Protein AF-A0A0B2UGC6-F1 (afdb_monomer_lite)

Radius of gyration: 16.01 Å; chains: 1; bounding box: 37×30×44 Å

pLDDT: mean 75.02, std 17.24, range [28.47, 95.75]

Sequence (156 aa):
MYYPLSIKKNYPTNKTGITFNSNGTILSYFKDNIWDFTPYLYRPTIANKIDFNNIILEDSNKNLKNLLIFQAKLLVYGLMFCNTNSRSISASSIFSYYFNIRILVRIAYQNKFSLDNLSSNNKFTSYVFKYFRNKKKTGLFLFFINYIKKKFQDYQ

Foldseek 3Di:
DDDDDDPDPDQFDQAAADDAAPVRHGPDGLVDQKHAQVRQDPDDDPDRIRGLPPLDPDPPDVPLSVQLSNVLSSVLSCLQP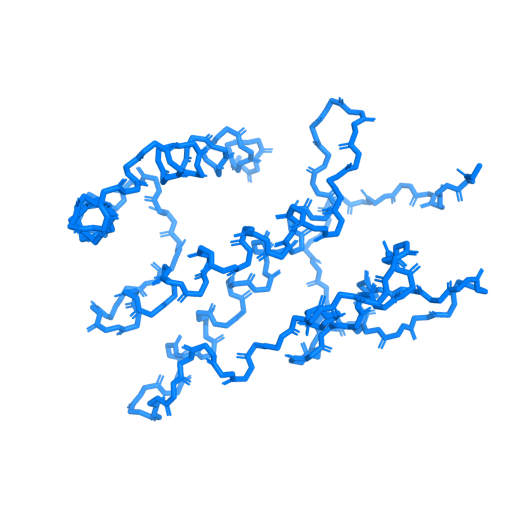LDDDDDGDGPVVSVVVSVVSSVLSHLCVVVVHGCPPVVPPPVSVVSSCVVCVVVVNNVVVVVSSVVCVVRCVVPD

Organism: NCBI:txid1148157

Secondary structure (DSSP, 8-state):
----S---S-PPPTT-EEEE-TTS-EEEETT-SEEE-GGG-SS--S--EEE-TTS----TTHHHHHHHHHHHHHHHHHHHH--STT-PPPHHHHHHHHHHHHHHHHHHHHTT--STTTTT-HHHHHHHHHHHHHTT-HHHHHHHHHHHHHHHGGG-

Structure (mmCIF, N/CA/C/O backbone):
data_AF-A0A0B2UGC6-F1
#
_entry.id   AF-A0A0B2UGC6-F1
#
loop_
_atom_site.group_PDB
_atom_site.id
_atom_site.type_symbol
_atom_site.label_atom_id
_atom_site.label_alt_id
_atom_site.label_comp_id
_atom_site.label_asym_id
_atom_site.label_entity_id
_atom_site.label_seq_id
_atom_site.pdbx_PDB_ins_code
_atom_site.Cartn_x
_atom_site.Cartn_y
_atom_site.Cartn_z
_atom_site.occupancy
_atom_site.B_iso_or_equiv
_atom_site.auth_seq_id
_atom_site.auth_comp_id
_atom_site.auth_asym_id
_atom_site.auth_atom_id
_atom_site.pdbx_PDB_model_num
ATOM 1 N N . MET A 1 1 ? 14.650 7.323 -22.310 1.00 33.25 1 MET A N 1
ATOM 2 C CA . MET A 1 1 ? 13.966 6.265 -21.536 1.00 33.25 1 MET A CA 1
ATOM 3 C C . MET A 1 1 ? 12.492 6.324 -21.918 1.00 33.25 1 MET A C 1
ATOM 5 O O . MET A 1 1 ? 11.804 7.247 -21.502 1.00 33.25 1 MET A O 1
ATOM 9 N N . TYR A 1 2 ? 12.059 5.464 -22.840 1.00 28.47 2 TYR A N 1
ATOM 10 C CA . TYR A 1 2 ? 10.684 5.454 -23.346 1.00 28.47 2 TYR A CA 1
ATOM 11 C C . TYR A 1 2 ? 9.790 4.719 -22.340 1.00 28.47 2 TYR A C 1
ATOM 13 O O . TYR A 1 2 ? 9.971 3.527 -22.112 1.00 28.47 2 TYR A O 1
ATOM 21 N N . TYR A 1 3 ? 8.851 5.434 -21.719 1.00 32.69 3 TYR A N 1
ATOM 22 C CA . TYR A 1 3 ? 7.751 4.817 -20.977 1.00 32.69 3 TYR A CA 1
ATOM 23 C C . TYR A 1 3 ? 6.726 4.293 -21.993 1.00 32.69 3 TYR A C 1
ATOM 25 O O . TYR A 1 3 ? 6.333 5.060 -22.877 1.00 32.69 3 TYR A O 1
ATOM 33 N N . PRO A 1 4 ? 6.285 3.025 -21.923 1.00 38.34 4 PRO A N 1
ATOM 34 C CA . PRO A 1 4 ? 5.288 2.540 -22.856 1.00 38.34 4 PRO A CA 1
ATOM 35 C C . PRO A 1 4 ? 3.914 3.153 -22.548 1.00 38.34 4 PRO A C 1
ATOM 37 O O . PRO A 1 4 ? 3.448 3.156 -21.412 1.00 38.34 4 PRO A O 1
ATOM 40 N N . LEU A 1 5 ? 3.334 3.691 -23.623 1.00 37.53 5 LEU A N 1
ATOM 41 C CA . LEU A 1 5 ? 1.926 3.852 -23.991 1.00 37.53 5 LEU A CA 1
ATOM 42 C C . LEU A 1 5 ? 0.857 4.021 -22.894 1.00 37.53 5 LEU A C 1
ATOM 44 O O . LEU A 1 5 ? 0.533 3.107 -22.144 1.00 37.53 5 LEU A O 1
ATOM 48 N N . SER A 1 6 ? 0.197 5.185 -22.970 1.00 37.56 6 SER A N 1
ATOM 49 C CA . SER A 1 6 ? -1.230 5.423 -22.698 1.00 37.56 6 SER A CA 1
ATOM 50 C C . SER A 1 6 ? -1.866 4.524 -21.631 1.00 37.56 6 SER A C 1
ATOM 52 O O . SER A 1 6 ? -2.616 3.595 -21.944 1.00 37.56 6 SER A O 1
ATOM 54 N N . ILE A 1 7 ? -1.636 4.849 -20.358 1.00 45.59 7 ILE A N 1
ATOM 55 C CA . ILE A 1 7 ? -2.466 4.337 -19.266 1.00 45.59 7 ILE A CA 1
ATOM 56 C C . ILE A 1 7 ? -3.873 4.918 -19.475 1.00 45.59 7 ILE A C 1
ATOM 58 O O . ILE A 1 7 ? -4.157 6.054 -19.096 1.00 45.59 7 ILE A O 1
ATOM 62 N N . LYS A 1 8 ? -4.762 4.154 -20.125 1.00 38.31 8 LYS A N 1
ATOM 63 C CA . LYS A 1 8 ? -6.213 4.367 -20.014 1.00 38.31 8 LYS A CA 1
ATOM 64 C C . LYS A 1 8 ? -6.532 4.473 -18.519 1.00 38.31 8 LYS A C 1
ATOM 66 O O . LYS A 1 8 ? -6.064 3.627 -17.758 1.00 38.31 8 LYS A O 1
ATOM 71 N N . LYS A 1 9 ? -7.293 5.503 -18.121 1.00 49.97 9 LYS A N 1
ATOM 72 C CA . LYS A 1 9 ? -7.790 5.776 -16.754 1.00 49.97 9 LYS A CA 1
ATOM 73 C C . LYS A 1 9 ? -8.659 4.619 -16.221 1.00 49.97 9 LYS A C 1
ATOM 75 O O . LYS A 1 9 ? -9.858 4.769 -16.036 1.00 49.97 9 LYS A O 1
ATOM 80 N N . ASN A 1 10 ? -8.068 3.455 -15.995 1.00 56.91 10 ASN A N 1
ATOM 81 C CA . ASN A 1 10 ? -8.723 2.286 -15.433 1.00 56.91 10 ASN A CA 1
ATOM 82 C C . ASN A 1 10 ? -8.061 1.969 -14.092 1.00 56.91 10 ASN A C 1
ATOM 84 O O . ASN A 1 10 ? -6.833 1.988 -13.976 1.00 56.91 10 ASN A O 1
ATOM 88 N N . TYR A 1 11 ? -8.883 1.680 -13.082 1.00 70.06 11 TYR A N 1
ATOM 89 C CA . TYR A 1 11 ? -8.417 1.183 -11.790 1.00 70.06 11 TYR A CA 1
ATOM 90 C C . TYR A 1 11 ? -7.484 -0.027 -11.979 1.00 70.06 11 TYR A C 1
ATOM 92 O O . TYR A 1 11 ? -7.710 -0.835 -12.890 1.00 70.06 11 TYR A O 1
ATOM 100 N N . PRO A 1 12 ? -6.438 -0.178 -11.143 1.00 84.88 12 PRO A N 1
ATOM 101 C CA . PRO A 1 12 ? -5.555 -1.328 -11.240 1.00 84.88 12 PRO A CA 1
ATOM 102 C C . PRO A 1 12 ? -6.347 -2.617 -10.999 1.00 84.88 12 PRO A C 1
ATOM 104 O O . PRO A 1 12 ? -7.196 -2.700 -10.112 1.00 84.88 12 PRO A O 1
ATOM 107 N N . THR A 1 13 ? -6.047 -3.638 -11.792 1.00 88.56 13 THR A N 1
ATOM 108 C CA . THR A 1 13 ? -6.576 -4.993 -11.614 1.00 88.56 13 THR A CA 1
ATOM 109 C C . THR A 1 13 ? -5.537 -5.857 -10.910 1.00 88.56 13 THR A C 1
ATOM 111 O O . THR A 1 13 ? -4.358 -5.512 -10.851 1.00 88.56 13 THR A O 1
ATOM 114 N N . ASN A 1 14 ? -5.925 -7.051 -10.463 1.00 88.81 14 ASN A N 1
ATOM 115 C CA . ASN A 1 14 ? -4.995 -8.011 -9.856 1.00 88.81 14 ASN A CA 1
ATOM 116 C C . ASN A 1 14 ? -3.800 -8.390 -10.753 1.00 88.81 14 ASN A C 1
ATOM 118 O O . ASN A 1 14 ? -2.789 -8.863 -10.239 1.00 88.81 14 ASN A O 1
ATOM 122 N N . LYS A 1 15 ? -3.911 -8.200 -12.075 1.00 91.44 15 LYS A N 1
ATOM 123 C CA . LYS A 1 15 ? -2.854 -8.481 -13.060 1.00 91.44 15 LYS A CA 1
ATOM 124 C C . LYS A 1 15 ? -2.043 -7.240 -13.448 1.00 91.44 15 LYS A C 1
ATOM 126 O O . LYS A 1 15 ? -1.115 -7.355 -14.240 1.00 91.44 15 LYS A O 1
ATOM 131 N N . THR A 1 16 ? -2.370 -6.063 -12.915 1.00 90.50 16 THR A N 1
ATOM 132 C CA . THR A 1 16 ? -1.619 -4.833 -13.182 1.00 90.50 16 THR A CA 1
ATOM 133 C C . THR A 1 16 ? -0.223 -4.941 -12.568 1.00 90.50 16 THR A C 1
ATOM 135 O O . THR A 1 16 ? -0.094 -5.147 -11.360 1.00 90.50 16 THR A O 1
ATOM 138 N N . GLY A 1 17 ? 0.811 -4.822 -13.403 1.00 90.62 17 GLY A N 1
ATOM 139 C CA . GLY A 1 17 ? 2.205 -4.764 -12.964 1.00 90.62 17 GLY A CA 1
ATOM 140 C C . GLY A 1 17 ? 2.510 -3.443 -12.256 1.00 90.62 17 GLY A C 1
ATOM 141 O O . GLY A 1 17 ? 2.043 -2.388 -12.680 1.00 90.62 17 GLY A O 1
ATOM 142 N N . ILE A 1 18 ? 3.270 -3.515 -11.168 1.00 92.12 18 ILE A N 1
ATOM 143 C CA . ILE A 1 18 ? 3.585 -2.385 -10.287 1.00 92.12 18 ILE A CA 1
ATOM 144 C C . ILE A 1 18 ? 5.057 -2.015 -10.383 1.00 92.12 18 ILE A C 1
ATOM 146 O O . ILE A 1 18 ? 5.391 -0.849 -10.579 1.00 92.12 18 ILE A O 1
ATOM 150 N N . THR A 1 19 ? 5.935 -3.004 -10.249 1.00 90.69 19 THR A N 1
ATOM 151 C CA . THR A 1 19 ? 7.382 -2.824 -10.344 1.00 90.69 19 THR A CA 1
ATOM 152 C C . THR A 1 19 ? 7.961 -3.752 -11.395 1.00 90.69 19 THR A C 1
ATOM 154 O O . THR A 1 19 ? 7.404 -4.811 -11.684 1.00 90.69 19 THR A O 1
ATOM 157 N N . PHE A 1 20 ? 9.074 -3.331 -11.985 1.00 91.06 20 PHE A N 1
ATOM 158 C CA . PHE A 1 20 ? 9.698 -3.961 -13.137 1.00 91.06 20 PHE A CA 1
ATOM 159 C C . PHE A 1 20 ? 11.216 -3.978 -12.955 1.00 91.06 20 PHE A C 1
ATOM 161 O O . PHE A 1 20 ? 11.787 -3.047 -12.383 1.00 91.06 20 PHE A O 1
ATOM 168 N N . ASN A 1 21 ? 11.876 -5.024 -13.446 1.00 87.88 21 ASN A N 1
ATOM 169 C CA . ASN A 1 21 ? 13.336 -5.062 -13.526 1.00 87.88 21 ASN A CA 1
ATOM 170 C C . ASN A 1 21 ? 13.854 -4.235 -14.723 1.00 87.88 21 ASN A C 1
ATOM 172 O O . ASN A 1 21 ? 13.079 -3.688 -15.510 1.00 87.88 21 ASN A O 1
ATOM 176 N N . SER A 1 22 ? 15.179 -4.176 -14.891 1.00 85.00 22 SER A N 1
ATOM 177 C CA . SER A 1 22 ? 15.836 -3.476 -16.009 1.00 85.00 22 SER A CA 1
ATOM 178 C C . SER A 1 22 ? 15.421 -3.980 -17.395 1.00 85.00 22 SER A C 1
ATOM 180 O O . SER A 1 22 ? 15.501 -3.230 -18.362 1.00 85.00 22 SER A O 1
ATOM 182 N N . ASN A 1 23 ? 14.957 -5.228 -17.488 1.00 89.88 23 ASN A N 1
ATOM 183 C CA . ASN A 1 23 ? 14.549 -5.878 -18.733 1.00 89.88 23 ASN A CA 1
ATOM 184 C C . ASN A 1 23 ? 13.042 -5.710 -19.006 1.00 89.88 23 ASN A C 1
ATOM 186 O O . ASN A 1 23 ? 12.515 -6.306 -19.941 1.00 89.88 23 ASN A O 1
ATOM 190 N N . GLY A 1 24 ? 12.326 -4.942 -18.175 1.00 85.75 24 GLY A N 1
ATOM 191 C CA . GLY A 1 24 ? 10.881 -4.738 -18.294 1.00 85.75 24 GLY A CA 1
ATOM 192 C C . GLY A 1 24 ? 10.025 -5.907 -17.795 1.00 85.75 24 GLY A C 1
ATOM 193 O O . GLY A 1 24 ? 8.808 -5.886 -17.962 1.00 85.75 24 GLY A O 1
ATOM 194 N N . THR A 1 25 ? 10.614 -6.925 -17.162 1.00 92.12 25 THR A N 1
ATOM 195 C CA . THR A 1 25 ? 9.865 -8.018 -16.526 1.00 92.12 25 THR A CA 1
ATOM 196 C C . THR A 1 25 ? 9.211 -7.529 -15.238 1.00 92.12 25 THR A C 1
ATOM 198 O O . THR A 1 25 ? 9.870 -6.887 -14.419 1.00 92.12 25 THR A O 1
ATOM 201 N N . ILE A 1 26 ? 7.935 -7.864 -15.032 1.00 92.75 26 ILE A N 1
ATOM 202 C CA . ILE A 1 26 ? 7.191 -7.520 -13.813 1.00 92.75 26 ILE A CA 1
ATOM 203 C C . ILE A 1 26 ? 7.786 -8.260 -12.609 1.00 92.75 26 ILE A C 1
ATOM 205 O O . ILE A 1 26 ? 7.924 -9.481 -12.635 1.00 92.75 26 ILE A O 1
ATOM 209 N N . LEU A 1 27 ? 8.088 -7.522 -11.542 1.00 93.12 27 LEU A N 1
ATOM 210 C CA . LEU A 1 27 ? 8.540 -8.049 -10.251 1.00 93.12 27 LEU A CA 1
ATOM 211 C C . LEU A 1 27 ? 7.432 -8.091 -9.202 1.00 93.12 27 LEU A C 1
ATOM 213 O O . LEU A 1 27 ? 7.502 -8.868 -8.253 1.00 93.12 27 LEU A O 1
ATOM 217 N N . SER A 1 28 ? 6.423 -7.233 -9.325 1.00 94.81 28 SER A N 1
ATOM 218 C CA . SER A 1 28 ? 5.298 -7.203 -8.393 1.00 94.81 28 SER A CA 1
ATOM 219 C C . SER A 1 28 ? 4.018 -6.811 -9.108 1.00 94.81 28 SER A C 1
ATOM 221 O O . SER A 1 28 ? 4.010 -5.898 -9.934 1.00 94.81 28 SER A O 1
ATOM 223 N N . TYR A 1 29 ? 2.933 -7.488 -8.761 1.00 95.19 29 TYR A N 1
ATOM 224 C CA . TYR A 1 29 ? 1.579 -7.227 -9.226 1.00 95.19 29 TYR A CA 1
ATOM 225 C C . TYR A 1 29 ? 0.761 -6.521 -8.148 1.00 95.19 29 TYR A C 1
ATOM 227 O O . TYR A 1 29 ? 1.019 -6.648 -6.952 1.00 95.19 29 TYR A O 1
ATOM 235 N N . PHE A 1 30 ? -0.302 -5.828 -8.555 1.00 94.31 30 PHE A N 1
ATOM 236 C CA . PHE A 1 30 ? -1.180 -5.121 -7.621 1.00 94.31 30 PHE A CA 1
ATOM 237 C C . PHE A 1 30 ? -1.786 -6.044 -6.548 1.00 94.31 30 PHE A C 1
ATOM 239 O O . PHE A 1 30 ? -1.931 -5.652 -5.389 1.00 94.31 30 PHE A O 1
ATOM 246 N N . LYS A 1 31 ? -2.107 -7.293 -6.911 1.00 94.00 31 LYS A N 1
ATOM 247 C CA . LYS A 1 31 ? -2.629 -8.293 -5.966 1.00 94.00 31 LYS A CA 1
ATOM 248 C C . LYS A 1 31 ? -1.637 -8.632 -4.849 1.00 94.00 31 LYS A C 1
ATOM 250 O O . LYS A 1 31 ? -2.069 -8.992 -3.757 1.00 94.00 31 LYS A O 1
ATOM 255 N N . ASP A 1 32 ? -0.337 -8.486 -5.095 1.00 95.75 32 ASP A N 1
ATOM 256 C CA . ASP A 1 32 ? 0.707 -8.919 -4.171 1.00 95.75 32 ASP A CA 1
ATOM 257 C C . ASP A 1 32 ? 0.717 -8.033 -2.922 1.00 95.75 32 ASP A C 1
ATOM 259 O O . ASP A 1 32 ? 0.389 -6.845 -2.972 1.00 95.75 32 ASP A O 1
ATOM 263 N N . ASN A 1 33 ? 1.067 -8.615 -1.776 1.00 94.38 33 ASN A N 1
ATOM 264 C CA . ASN A 1 33 ? 1.188 -7.879 -0.514 1.00 94.38 33 ASN A CA 1
ATOM 265 C C . ASN A 1 33 ? 2.601 -7.353 -0.264 1.00 94.38 33 ASN A C 1
ATOM 267 O O . ASN A 1 33 ? 2.806 -6.625 0.700 1.00 94.38 33 ASN A O 1
ATOM 271 N N . ILE A 1 34 ? 3.562 -7.705 -1.113 1.00 94.81 34 ILE A N 1
ATOM 272 C CA . ILE A 1 34 ? 4.924 -7.191 -1.057 1.00 94.81 34 ILE A CA 1
ATOM 273 C C . ILE A 1 34 ? 5.263 -6.672 -2.446 1.00 94.81 34 ILE A C 1
ATOM 275 O O . ILE A 1 34 ? 5.203 -7.428 -3.412 1.00 94.81 34 ILE A O 1
ATOM 279 N N . TRP A 1 35 ? 5.601 -5.390 -2.541 1.00 94.44 35 TRP A N 1
ATOM 280 C CA . TRP A 1 35 ? 6.057 -4.769 -3.781 1.00 94.44 35 TRP A CA 1
ATOM 281 C C . TRP A 1 35 ? 7.548 -4.468 -3.695 1.00 94.44 35 TRP A C 1
ATOM 283 O O . TRP A 1 35 ? 7.987 -3.780 -2.769 1.00 94.44 35 TRP A O 1
ATOM 293 N N . ASP A 1 36 ? 8.319 -4.995 -4.645 1.00 90.94 36 ASP A N 1
ATOM 294 C CA . ASP A 1 36 ? 9.777 -4.888 -4.683 1.00 90.94 36 ASP A CA 1
ATOM 295 C C . ASP A 1 36 ? 10.226 -3.688 -5.518 1.00 90.94 36 ASP A C 1
ATOM 297 O O . ASP A 1 36 ? 10.052 -3.665 -6.736 1.00 90.94 36 ASP A O 1
ATOM 301 N N . PHE A 1 37 ? 10.815 -2.696 -4.850 1.00 89.50 37 PHE A N 1
ATOM 302 C CA . PHE A 1 37 ? 11.337 -1.476 -5.460 1.00 89.50 37 PHE A CA 1
ATOM 303 C C . PHE A 1 37 ? 12.863 -1.481 -5.594 1.00 89.50 37 PHE A C 1
ATOM 305 O O . PHE A 1 37 ? 13.426 -0.458 -5.983 1.00 89.50 37 PHE A O 1
ATOM 312 N N . THR A 1 38 ? 13.541 -2.596 -5.302 1.00 86.44 38 THR A N 1
ATOM 313 C CA . THR A 1 38 ? 15.005 -2.719 -5.409 1.00 86.44 38 THR A CA 1
ATOM 314 C C . THR A 1 38 ? 15.567 -2.150 -6.721 1.00 86.44 38 THR A C 1
ATOM 316 O O . THR A 1 38 ? 16.531 -1.391 -6.643 1.00 86.44 38 THR A O 1
ATOM 319 N N . PRO A 1 39 ? 14.963 -2.384 -7.908 1.00 84.81 39 PRO A N 1
ATOM 320 C CA . PRO A 1 39 ? 15.494 -1.838 -9.163 1.00 84.81 39 PRO A CA 1
ATOM 321 C C . PRO A 1 39 ? 15.434 -0.311 -9.289 1.00 84.81 39 PRO A C 1
ATOM 323 O O . PRO A 1 39 ? 16.112 0.259 -10.137 1.00 84.81 39 PRO A O 1
ATOM 326 N N . TYR A 1 40 ? 14.609 0.363 -8.484 1.00 82.31 40 TYR A N 1
ATOM 327 C CA . TYR A 1 40 ? 14.420 1.817 -8.535 1.00 82.31 40 TYR A CA 1
ATOM 328 C C . TYR A 1 40 ? 15.282 2.573 -7.523 1.00 82.31 40 TYR A C 1
ATOM 330 O O . TYR A 1 40 ? 15.184 3.799 -7.415 1.00 82.31 40 TYR A O 1
ATOM 338 N N . LEU A 1 41 ? 16.096 1.860 -6.746 1.00 80.50 41 LEU A N 1
ATOM 339 C CA . LEU A 1 41 ? 16.948 2.439 -5.721 1.00 80.50 41 LEU A CA 1
ATOM 340 C C . LEU A 1 41 ? 18.391 2.508 -6.213 1.00 80.50 41 LEU A C 1
ATOM 342 O O . LEU A 1 41 ? 18.990 1.508 -6.586 1.00 80.50 41 LEU A O 1
ATOM 346 N N . TYR A 1 42 ? 18.965 3.711 -6.172 1.00 71.06 42 TYR A N 1
ATOM 347 C CA . TYR A 1 42 ? 20.352 3.953 -6.586 1.00 71.06 42 TYR A CA 1
ATOM 348 C C . TYR A 1 42 ? 21.383 3.393 -5.588 1.00 71.06 42 TYR A C 1
ATOM 350 O O . TYR A 1 42 ? 22.548 3.204 -5.921 1.00 71.06 42 TYR A O 1
ATOM 358 N N . ARG A 1 43 ? 20.973 3.156 -4.336 1.00 66.31 43 ARG A N 1
ATOM 359 C CA . ARG A 1 43 ? 21.803 2.567 -3.279 1.00 66.31 43 ARG A CA 1
ATOM 360 C C . ARG A 1 43 ? 20.973 1.562 -2.485 1.00 66.31 43 ARG A C 1
ATOM 362 O O . ARG A 1 43 ? 19.773 1.798 -2.331 1.00 66.31 43 ARG A O 1
ATOM 369 N N . PRO A 1 44 ? 21.584 0.500 -1.935 1.00 60.78 44 PRO A N 1
ATOM 370 C CA . PRO A 1 44 ? 20.910 -0.373 -0.984 1.00 60.78 44 PRO A CA 1
ATOM 371 C C . PRO A 1 44 ? 20.491 0.450 0.241 1.00 60.78 44 PRO A C 1
ATOM 373 O O . PRO A 1 44 ? 21.309 0.833 1.074 1.00 60.78 44 PRO A O 1
ATOM 376 N N . THR A 1 45 ? 19.207 0.792 0.313 1.00 63.78 45 THR A N 1
ATOM 377 C CA . THR A 1 45 ? 18.588 1.419 1.481 1.00 63.78 45 THR A CA 1
ATOM 378 C C . THR A 1 45 ? 17.974 0.350 2.374 1.00 63.78 45 THR A C 1
ATOM 380 O O . THR A 1 45 ? 17.598 -0.720 1.906 1.00 63.78 45 THR A O 1
ATOM 383 N N . ILE A 1 46 ? 17.812 0.663 3.662 1.00 65.25 46 ILE A N 1
ATOM 384 C CA . ILE A 1 46 ? 17.211 -0.240 4.664 1.00 65.25 46 ILE A CA 1
ATOM 385 C C . ILE A 1 46 ? 15.800 -0.702 4.250 1.00 65.25 46 ILE A C 1
ATOM 387 O O . ILE A 1 46 ? 15.386 -1.806 4.586 1.00 65.25 46 ILE A O 1
ATOM 391 N N . ALA A 1 47 ? 15.063 0.125 3.500 1.00 70.06 47 ALA A N 1
ATOM 392 C CA . ALA A 1 47 ? 13.779 -0.240 2.915 1.00 70.06 47 ALA A CA 1
ATOM 393 C C . ALA A 1 47 ? 13.877 -0.254 1.386 1.00 70.06 47 ALA A C 1
ATOM 395 O O . ALA A 1 47 ? 14.146 0.776 0.769 1.00 70.06 47 ALA A O 1
ATOM 396 N N . ASN A 1 48 ? 13.637 -1.420 0.793 1.00 83.12 48 ASN A N 1
ATOM 397 C CA . ASN A 1 48 ? 13.529 -1.642 -0.652 1.00 83.12 48 ASN A CA 1
ATOM 398 C C . ASN A 1 48 ? 12.205 -2.296 -1.060 1.00 83.12 48 ASN A C 1
ATOM 400 O O . ASN A 1 48 ? 11.933 -2.460 -2.246 1.00 83.12 48 ASN A O 1
ATOM 404 N N . LYS A 1 49 ? 11.365 -2.643 -0.083 1.00 90.06 49 LYS A N 1
ATOM 405 C CA . LYS A 1 49 ? 10.087 -3.316 -0.287 1.00 90.06 49 LYS A CA 1
ATOM 406 C C . LYS A 1 49 ? 8.982 -2.603 0.472 1.00 90.06 49 LYS A C 1
ATOM 408 O O . LYS A 1 49 ? 9.174 -2.163 1.606 1.00 90.06 49 LYS A O 1
ATOM 413 N N . ILE A 1 50 ? 7.819 -2.499 -0.155 1.00 91.81 50 ILE A N 1
ATOM 414 C CA . ILE A 1 50 ? 6.581 -2.095 0.509 1.00 91.81 50 ILE A CA 1
ATOM 415 C C . ILE A 1 50 ? 5.849 -3.374 0.898 1.00 91.81 50 ILE A C 1
ATOM 417 O O . ILE A 1 50 ? 5.409 -4.109 0.023 1.00 91.81 50 ILE A O 1
ATOM 421 N N . ASP A 1 51 ? 5.735 -3.638 2.198 1.00 92.94 51 ASP A N 1
ATOM 422 C CA . ASP A 1 51 ? 5.032 -4.806 2.740 1.00 92.94 51 ASP A CA 1
ATOM 423 C C . ASP A 1 51 ? 3.714 -4.391 3.401 1.00 92.94 51 ASP A C 1
ATOM 425 O O . ASP A 1 51 ? 3.718 -3.722 4.441 1.00 92.94 51 ASP A O 1
ATOM 429 N N . PHE A 1 52 ? 2.597 -4.796 2.798 1.00 93.81 52 PHE A N 1
ATOM 430 C CA . PHE A 1 52 ? 1.233 -4.523 3.243 1.00 93.81 52 PHE A CA 1
ATOM 431 C C . PHE A 1 52 ? 0.718 -5.516 4.298 1.00 93.81 52 PHE A C 1
ATOM 433 O O . PHE A 1 52 ? -0.301 -5.234 4.930 1.00 93.81 52 PHE A O 1
ATOM 440 N N . ASN A 1 53 ? 1.391 -6.651 4.528 1.00 89.19 53 ASN A N 1
ATOM 441 C CA . ASN A 1 53 ? 0.913 -7.673 5.471 1.00 89.19 53 ASN A CA 1
ATOM 442 C C . ASN A 1 53 ? 0.880 -7.147 6.912 1.00 89.19 53 ASN A C 1
ATOM 444 O O . ASN A 1 53 ? -0.028 -7.449 7.679 1.00 89.19 53 ASN A O 1
ATOM 448 N N . ASN A 1 54 ? 1.852 -6.301 7.257 1.00 84.50 54 ASN A N 1
ATOM 449 C CA . ASN A 1 54 ? 2.114 -5.859 8.626 1.00 84.50 54 ASN A CA 1
ATOM 450 C C . ASN A 1 54 ? 1.630 -4.425 8.910 1.00 84.50 54 ASN A C 1
ATOM 452 O O . ASN A 1 54 ? 2.170 -3.703 9.766 1.00 84.50 54 ASN A O 1
ATOM 456 N N . ILE A 1 55 ? 0.633 -3.953 8.156 1.00 89.00 55 ILE A N 1
ATOM 457 C CA . ILE A 1 55 ? 0.005 -2.659 8.441 1.00 89.00 55 ILE A CA 1
ATOM 458 C C . ILE A 1 55 ? -0.904 -2.778 9.666 1.00 89.00 55 ILE A C 1
ATOM 460 O O . ILE A 1 55 ? -0.755 -1.981 10.591 1.00 89.00 55 ILE A O 1
ATOM 464 N N . ILE A 1 56 ? -1.776 -3.786 9.689 1.00 88.38 56 ILE A N 1
ATOM 465 C CA . ILE A 1 56 ? -2.710 -4.100 10.779 1.00 88.38 56 ILE A CA 1
ATOM 466 C C . ILE A 1 56 ? -2.372 -5.511 11.266 1.00 88.38 56 ILE A C 1
ATOM 468 O O . ILE A 1 56 ? -2.445 -6.456 10.479 1.00 88.38 56 ILE A O 1
ATOM 472 N N . LEU A 1 57 ? -1.975 -5.644 12.532 1.00 84.44 57 LEU A N 1
ATOM 473 C CA . LEU A 1 57 ? -1.568 -6.934 13.111 1.00 84.44 57 LEU A CA 1
ATOM 474 C C . LEU A 1 57 ? -2.764 -7.690 13.696 1.00 84.44 57 LEU A C 1
ATOM 476 O O . LEU A 1 57 ? -2.741 -8.908 13.809 1.00 84.44 57 LEU A O 1
ATOM 480 N N . GLU A 1 58 ? -3.818 -6.965 14.041 1.00 84.06 58 GLU A N 1
ATOM 481 C CA . GLU A 1 58 ? -5.046 -7.494 14.603 1.00 84.06 58 GLU A CA 1
ATOM 482 C C . GLU A 1 58 ? -5.885 -8.219 13.534 1.00 84.06 58 GLU A C 1
ATOM 484 O O . GLU A 1 58 ? -5.954 -7.788 12.380 1.00 84.06 58 GLU A O 1
ATOM 489 N N . ASP A 1 59 ? -6.573 -9.295 13.929 1.00 77.62 59 ASP A N 1
ATOM 490 C CA . ASP A 1 59 ? -7.443 -10.096 13.045 1.00 77.62 59 ASP A CA 1
ATOM 491 C C . ASP A 1 59 ? -8.934 -10.033 13.422 1.00 77.62 59 ASP A C 1
ATOM 493 O O . ASP A 1 59 ? -9.761 -10.760 12.870 1.00 77.62 59 ASP A O 1
ATOM 497 N N . SER A 1 60 ? -9.303 -9.134 14.339 1.00 83.88 60 SER A N 1
ATOM 498 C CA . SER A 1 60 ? -10.667 -9.006 14.870 1.00 83.88 60 SER A CA 1
ATOM 499 C C . SER A 1 60 ? -11.722 -8.606 13.830 1.00 83.88 60 SER A C 1
ATOM 501 O O . SER A 1 60 ? -12.886 -8.965 13.979 1.00 83.88 60 SER A O 1
ATOM 503 N N . ASN A 1 61 ? -11.347 -7.888 12.765 1.00 86.81 61 ASN A N 1
ATOM 504 C CA . ASN A 1 61 ? -12.241 -7.538 11.660 1.00 86.81 61 ASN A CA 1
ATOM 505 C C . ASN A 1 61 ? -11.534 -7.703 10.305 1.00 86.81 61 ASN A C 1
ATOM 507 O O . ASN A 1 61 ? -11.024 -6.745 9.717 1.00 86.81 61 ASN A O 1
ATOM 511 N N . LYS A 1 62 ? -11.529 -8.942 9.796 1.00 89.12 62 LYS A N 1
ATOM 512 C CA . LYS A 1 62 ? -10.878 -9.311 8.526 1.00 89.12 62 LYS A CA 1
ATOM 513 C C . LYS A 1 62 ? -11.401 -8.517 7.325 1.00 89.12 62 LYS A C 1
ATOM 515 O O . LYS A 1 62 ? -10.608 -8.110 6.482 1.00 89.12 62 LYS A O 1
ATOM 520 N N . ASN A 1 63 ? -12.706 -8.245 7.264 1.00 90.69 63 ASN A N 1
ATOM 521 C CA . ASN A 1 63 ? -13.307 -7.508 6.147 1.00 90.69 63 ASN A CA 1
ATOM 522 C C . ASN A 1 63 ? -12.789 -6.068 6.086 1.00 90.69 63 ASN A C 1
ATOM 524 O O . ASN A 1 63 ? -12.331 -5.620 5.036 1.00 90.69 63 ASN A O 1
ATOM 528 N N . LEU A 1 64 ? -12.788 -5.367 7.225 1.00 89.94 64 LEU A N 1
ATOM 529 C CA . LEU A 1 64 ? -12.257 -4.008 7.302 1.00 89.94 64 LEU A CA 1
ATOM 530 C C . LEU A 1 64 ? -10.747 -3.976 7.038 1.00 89.94 64 LEU A C 1
ATOM 532 O O . LEU A 1 64 ? -10.271 -3.107 6.313 1.00 89.94 64 LEU A O 1
ATOM 536 N N . LYS A 1 65 ? -9.994 -4.939 7.582 1.00 91.75 65 LYS A N 1
ATOM 537 C CA . LYS A 1 65 ? -8.554 -5.080 7.325 1.00 91.75 65 LYS A CA 1
ATOM 538 C C . LYS A 1 65 ? -8.264 -5.209 5.829 1.00 91.75 65 LYS A C 1
ATOM 540 O O . LYS A 1 65 ? -7.442 -4.460 5.305 1.00 91.75 65 LYS A O 1
ATOM 545 N N . ASN A 1 66 ? -8.973 -6.096 5.134 1.00 91.44 66 ASN A N 1
ATOM 546 C CA . ASN A 1 66 ? -8.803 -6.312 3.697 1.00 91.44 66 ASN A CA 1
ATOM 547 C C . ASN A 1 66 ? -9.168 -5.065 2.880 1.00 91.44 66 ASN A C 1
ATOM 549 O O . ASN A 1 66 ? -8.412 -4.686 1.984 1.00 91.44 66 ASN A O 1
ATOM 553 N N . LEU A 1 67 ? -10.273 -4.392 3.224 1.00 91.56 67 LEU A N 1
ATOM 554 C CA . LEU A 1 67 ? -10.678 -3.134 2.594 1.00 91.56 67 LEU A CA 1
ATOM 555 C C . LEU A 1 67 ? -9.597 -2.055 2.746 1.00 91.56 67 LEU A C 1
ATOM 557 O O . LEU A 1 67 ? -9.199 -1.425 1.768 1.00 91.56 67 LEU A O 1
ATOM 561 N N . LEU A 1 68 ? -9.084 -1.867 3.962 1.00 91.75 68 LEU A N 1
ATOM 562 C CA . LEU A 1 68 ? -8.074 -0.852 4.247 1.00 91.75 68 LEU A CA 1
ATOM 563 C C . LEU A 1 68 ? -6.726 -1.159 3.587 1.00 91.75 68 LEU A C 1
ATOM 565 O O . LEU A 1 68 ? -6.056 -0.240 3.117 1.00 91.75 68 LEU A O 1
ATOM 569 N N . ILE A 1 69 ? -6.327 -2.433 3.512 1.00 93.12 69 ILE A N 1
ATOM 570 C CA . ILE A 1 69 ? -5.134 -2.852 2.762 1.00 93.12 69 ILE A CA 1
ATOM 571 C C . ILE A 1 69 ? -5.309 -2.532 1.275 1.00 93.12 69 ILE A C 1
ATOM 573 O O . ILE A 1 69 ? -4.406 -1.966 0.661 1.00 93.12 69 ILE A O 1
ATOM 577 N N . PHE A 1 70 ? -6.472 -2.838 0.698 1.00 91.81 70 PHE A N 1
ATOM 578 C CA . PHE A 1 70 ? -6.775 -2.508 -0.693 1.00 91.81 70 PHE A CA 1
ATOM 579 C C . PHE A 1 70 ? -6.729 -0.990 -0.948 1.00 91.81 70 PHE A C 1
ATOM 581 O O . PHE A 1 70 ? -6.063 -0.541 -1.881 1.00 91.81 70 PHE A O 1
ATOM 588 N N . GLN A 1 71 ? -7.344 -0.184 -0.079 1.00 89.19 71 GLN A N 1
ATOM 589 C CA . GLN A 1 71 ? -7.297 1.281 -0.162 1.00 89.19 71 GLN A CA 1
ATOM 590 C C . GLN A 1 71 ? -5.867 1.824 -0.015 1.00 89.19 71 GLN A C 1
ATOM 592 O O . GLN A 1 71 ? -5.469 2.731 -0.745 1.00 89.19 71 GLN A O 1
ATOM 597 N N . ALA A 1 72 ? -5.048 1.238 0.863 1.00 92.19 72 ALA A N 1
ATOM 598 C CA . ALA A 1 72 ? -3.636 1.590 0.988 1.00 92.19 72 ALA A CA 1
ATOM 599 C C . ALA A 1 72 ? -2.855 1.309 -0.305 1.00 92.19 72 ALA A C 1
ATOM 601 O O . ALA A 1 72 ? -2.069 2.154 -0.737 1.00 92.19 72 ALA A O 1
ATOM 602 N N . LYS A 1 73 ? -3.094 0.158 -0.951 1.00 92.75 73 LYS A N 1
ATOM 603 C CA . LYS A 1 73 ? -2.494 -0.175 -2.253 1.00 92.75 73 LYS A CA 1
ATOM 604 C C . LYS A 1 73 ? -2.895 0.832 -3.327 1.00 92.75 73 LYS A C 1
ATOM 606 O O . LYS A 1 73 ? -2.031 1.278 -4.076 1.00 92.75 73 LYS A O 1
ATOM 611 N N . LEU A 1 74 ? -4.165 1.244 -3.372 1.00 88.25 74 LEU A N 1
ATOM 612 C CA . LEU A 1 74 ? -4.632 2.280 -4.301 1.00 88.25 74 LEU A CA 1
ATOM 613 C C . LEU A 1 74 ? -3.942 3.629 -4.074 1.00 88.25 74 LEU A C 1
ATOM 615 O O . LEU A 1 74 ? -3.544 4.272 -5.042 1.00 88.25 74 LEU A O 1
ATOM 619 N N . LEU A 1 75 ? -3.748 4.045 -2.820 1.00 87.38 75 LEU A N 1
ATOM 620 C CA . LEU A 1 75 ? -3.032 5.285 -2.508 1.00 87.38 75 LEU A CA 1
ATOM 621 C C . LEU A 1 75 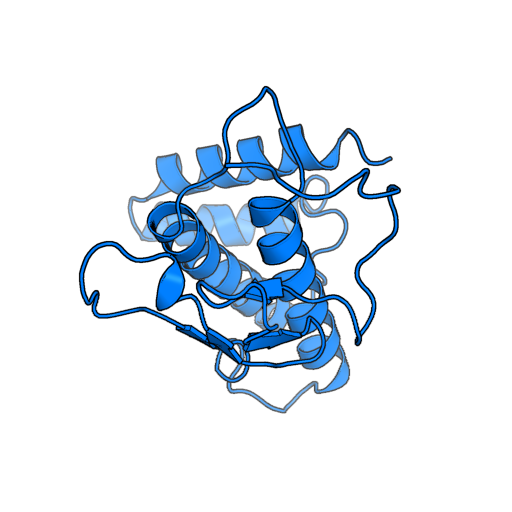? -1.572 5.233 -2.981 1.00 87.38 75 LEU A C 1
ATOM 623 O O . LEU A 1 75 ? -1.095 6.184 -3.599 1.00 87.38 75 LEU A O 1
ATOM 627 N N . VAL A 1 76 ? -0.866 4.122 -2.733 1.00 89.31 76 VAL A N 1
ATOM 628 C CA . VAL A 1 76 ? 0.520 3.939 -3.203 1.00 89.31 76 VAL A CA 1
ATOM 629 C C . VAL A 1 76 ? 0.581 3.882 -4.731 1.00 89.31 76 VAL A C 1
ATOM 631 O O . VAL A 1 76 ? 1.421 4.548 -5.331 1.00 89.31 76 VAL A O 1
ATOM 634 N N . TYR A 1 77 ? -0.338 3.161 -5.373 1.00 87.38 77 TYR A N 1
ATOM 635 C CA . TYR A 1 77 ? -0.453 3.119 -6.832 1.00 87.38 77 TYR A CA 1
ATOM 636 C C . TYR A 1 77 ? -0.691 4.515 -7.423 1.00 87.38 77 TYR A C 1
ATOM 638 O O . TYR A 1 77 ? -0.016 4.919 -8.369 1.00 87.38 77 TYR A O 1
ATOM 646 N N . GLY A 1 78 ? -1.593 5.295 -6.821 1.00 80.75 78 GLY A N 1
ATOM 647 C CA . GLY A 1 78 ? -1.847 6.676 -7.218 1.00 80.75 78 GLY A CA 1
ATOM 648 C C . GLY A 1 78 ? -0.608 7.563 -7.083 1.00 80.75 78 GLY A C 1
ATOM 649 O O . GLY A 1 78 ? -0.322 8.356 -7.973 1.00 80.75 78 GLY A O 1
ATOM 650 N N . LEU A 1 79 ? 0.191 7.391 -6.026 1.00 81.25 79 LEU A N 1
ATOM 651 C CA . LEU A 1 79 ? 1.467 8.104 -5.879 1.00 81.25 79 LEU A CA 1
ATOM 652 C C . LEU A 1 79 ? 2.463 7.768 -6.998 1.00 81.25 79 LEU A C 1
ATOM 654 O O . LEU A 1 79 ? 3.209 8.643 -7.432 1.00 81.25 79 LEU A O 1
ATOM 658 N N . MET A 1 80 ? 2.481 6.521 -7.463 1.00 81.31 80 MET A N 1
ATOM 659 C CA . MET A 1 80 ? 3.391 6.075 -8.519 1.00 81.31 80 MET A CA 1
ATOM 660 C C . MET A 1 80 ? 2.971 6.566 -9.906 1.00 81.31 80 MET A C 1
ATOM 662 O O . MET A 1 80 ? 3.816 7.034 -10.668 1.00 81.31 80 MET A O 1
ATOM 666 N N . PHE A 1 81 ? 1.682 6.453 -10.233 1.00 76.88 81 PHE A N 1
ATOM 667 C CA . PHE A 1 81 ? 1.209 6.543 -11.618 1.00 76.88 81 PHE A CA 1
ATOM 668 C C . PHE A 1 81 ? 0.222 7.689 -11.883 1.00 76.88 81 PHE A C 1
ATOM 670 O O . PHE A 1 81 ? 0.056 8.079 -13.041 1.00 76.88 81 PHE A O 1
ATOM 677 N N . CYS A 1 82 ? -0.408 8.285 -10.860 1.00 68.56 82 CYS A N 1
ATOM 678 C CA . CYS A 1 82 ? -1.276 9.451 -11.062 1.00 68.56 82 CYS A CA 1
ATOM 679 C C . CYS A 1 82 ? -0.429 10.720 -11.238 1.00 68.56 82 CYS A C 1
ATOM 681 O O . CYS A 1 82 ? -0.033 11.420 -10.296 1.00 68.56 82 CYS A O 1
ATOM 683 N N . ASN A 1 83 ? -0.150 10.993 -12.508 1.00 53.41 83 ASN A N 1
ATOM 684 C CA . ASN A 1 83 ? 0.596 12.130 -13.020 1.00 53.41 83 ASN A CA 1
ATOM 685 C C . ASN A 1 83 ? -0.006 13.461 -12.526 1.00 53.41 83 ASN A C 1
ATOM 687 O O . ASN A 1 83 ? -1.177 13.737 -12.752 1.00 53.41 83 ASN A O 1
ATOM 691 N N . THR A 1 84 ? 0.798 14.323 -11.898 1.00 49.03 84 THR A N 1
ATOM 692 C CA . THR A 1 84 ? 0.538 15.774 -11.956 1.00 49.03 84 THR A CA 1
ATOM 693 C C . THR A 1 84 ? 1.795 16.433 -12.470 1.00 49.03 84 THR A C 1
ATOM 695 O O . THR A 1 84 ? 2.836 16.365 -11.817 1.00 49.03 84 THR A O 1
ATOM 698 N N . ASN A 1 85 ? 1.685 17.091 -13.613 1.00 46.81 85 ASN A N 1
ATOM 699 C CA . ASN A 1 85 ? 2.656 18.065 -14.094 1.00 46.81 85 ASN A CA 1
ATOM 700 C C . ASN A 1 85 ? 4.097 17.530 -14.219 1.00 46.81 85 ASN A C 1
ATOM 702 O O . ASN A 1 85 ? 5.043 18.172 -13.768 1.00 46.81 85 ASN A O 1
ATOM 706 N N . SER A 1 86 ? 4.271 16.394 -14.908 1.00 50.03 86 SER A N 1
ATOM 707 C CA . SER A 1 86 ? 5.514 15.973 -15.596 1.00 50.03 86 SER A CA 1
ATOM 708 C C . SER A 1 86 ? 6.705 15.425 -14.789 1.00 50.03 86 SER A C 1
ATOM 710 O O . SER A 1 86 ? 7.724 15.101 -15.396 1.00 50.03 86 SER A O 1
ATOM 712 N N . ARG A 1 87 ? 6.614 15.233 -13.463 1.00 56.72 87 ARG A N 1
ATOM 713 C CA . ARG A 1 87 ? 7.687 14.565 -12.689 1.00 56.72 87 ARG A CA 1
ATOM 714 C C . ARG A 1 87 ? 7.191 13.326 -11.949 1.00 56.72 87 ARG A C 1
ATOM 716 O O . ARG A 1 87 ? 6.297 13.410 -11.109 1.00 56.72 87 ARG A O 1
ATOM 723 N N . SER A 1 88 ? 7.824 12.189 -12.233 1.00 64.94 88 SER A N 1
ATOM 724 C CA . SER A 1 88 ? 7.675 10.949 -11.469 1.00 64.94 88 SER A CA 1
ATOM 725 C C . SER A 1 88 ? 8.168 11.141 -10.033 1.00 64.94 88 SER A C 1
ATOM 727 O O . SER A 1 88 ? 9.235 11.719 -9.808 1.00 64.94 88 SER A O 1
ATOM 729 N N . ILE A 1 89 ? 7.413 10.643 -9.054 1.00 74.88 89 ILE A N 1
ATOM 730 C CA . ILE A 1 89 ? 7.831 10.649 -7.648 1.00 74.88 89 ILE A CA 1
ATOM 731 C C . ILE A 1 89 ? 8.971 9.640 -7.460 1.00 74.88 89 ILE A C 1
ATOM 733 O O . ILE A 1 89 ? 8.916 8.529 -7.980 1.00 74.88 89 ILE A O 1
ATOM 737 N N . SER A 1 90 ? 10.006 10.012 -6.702 1.00 81.25 90 SER A N 1
ATOM 738 C CA . SER A 1 90 ? 11.113 9.097 -6.394 1.00 81.25 90 SER A CA 1
ATOM 739 C C . SER A 1 90 ? 10.664 7.931 -5.501 1.00 81.25 90 SER A C 1
ATOM 741 O O . SER A 1 90 ? 9.785 8.100 -4.651 1.00 81.25 90 SER A O 1
ATOM 743 N N . ALA A 1 91 ? 11.324 6.772 -5.609 1.00 82.50 91 ALA A N 1
ATOM 744 C CA . ALA A 1 91 ? 11.072 5.628 -4.725 1.00 82.50 91 ALA A CA 1
ATOM 745 C C . ALA A 1 91 ? 11.189 6.008 -3.234 1.00 82.50 91 ALA A C 1
ATOM 747 O O . ALA A 1 91 ? 10.325 5.662 -2.433 1.00 82.50 91 ALA A O 1
ATOM 748 N N . SER A 1 92 ? 12.194 6.813 -2.869 1.00 80.75 92 SER A N 1
ATOM 749 C CA . SER A 1 92 ? 12.382 7.319 -1.498 1.00 80.75 92 SER A CA 1
ATOM 750 C C . SER A 1 92 ? 11.173 8.120 -0.987 1.00 80.75 92 SER A C 1
ATOM 752 O O . SER A 1 92 ? 10.699 7.935 0.141 1.00 80.75 92 SER A O 1
ATOM 754 N N . SER A 1 93 ? 10.606 8.978 -1.838 1.00 81.88 93 SER A N 1
ATOM 755 C CA . SER A 1 93 ? 9.390 9.723 -1.509 1.00 81.88 93 SER A CA 1
ATOM 756 C C . SER A 1 93 ? 8.179 8.795 -1.372 1.00 81.88 93 SER A C 1
ATOM 758 O O . SER A 1 93 ? 7.404 8.964 -0.433 1.00 81.88 93 SER A O 1
ATOM 760 N N . ILE A 1 94 ? 8.038 7.782 -2.237 1.00 86.12 94 ILE A N 1
ATOM 761 C CA . ILE A 1 94 ? 6.976 6.768 -2.120 1.00 86.12 94 ILE A CA 1
ATOM 762 C C . ILE A 1 94 ? 7.069 6.051 -0.766 1.00 86.12 94 ILE A C 1
ATOM 764 O O . ILE A 1 94 ? 6.059 5.950 -0.073 1.00 86.12 94 ILE A O 1
ATOM 768 N N . PHE A 1 95 ? 8.262 5.635 -0.328 1.00 86.00 95 PHE A N 1
ATOM 769 C CA . PHE A 1 95 ? 8.453 5.019 0.992 1.00 86.00 95 PHE A CA 1
ATOM 770 C C . PHE A 1 95 ? 8.066 5.950 2.146 1.00 86.00 95 PHE A C 1
ATOM 772 O O . PHE A 1 95 ? 7.403 5.530 3.099 1.00 86.00 95 PHE A O 1
ATOM 779 N N . SER A 1 96 ? 8.429 7.229 2.042 1.00 82.38 96 SER A N 1
ATOM 780 C CA . SER A 1 96 ? 8.070 8.249 3.035 1.00 82.38 96 SER A CA 1
ATOM 781 C C . SER A 1 96 ? 6.551 8.424 3.144 1.00 82.38 96 SER A C 1
ATOM 783 O O . SER A 1 96 ? 6.000 8.495 4.244 1.00 82.38 96 SER A O 1
ATOM 785 N N . TYR A 1 97 ? 5.850 8.439 2.010 1.00 84.25 97 TYR A N 1
ATOM 786 C CA . TYR A 1 97 ? 4.390 8.491 1.980 1.00 84.25 97 TYR A CA 1
ATOM 787 C C . TYR A 1 97 ? 3.743 7.193 2.454 1.00 84.25 97 TYR A C 1
ATOM 789 O O . TYR A 1 97 ? 2.768 7.245 3.200 1.00 84.25 97 TYR A O 1
ATOM 797 N N . TYR A 1 98 ? 4.305 6.039 2.097 1.00 88.88 98 TYR A N 1
ATOM 798 C CA . TYR A 1 98 ? 3.831 4.742 2.563 1.00 88.88 98 TYR A CA 1
ATOM 799 C C . TYR A 1 98 ? 3.847 4.653 4.092 1.00 88.88 98 TYR A C 1
ATOM 801 O O . TYR A 1 98 ? 2.870 4.211 4.695 1.00 88.88 98 TYR A O 1
ATOM 809 N N . PHE A 1 99 ? 4.897 5.158 4.744 1.00 86.31 99 PHE A N 1
ATOM 810 C CA . PHE A 1 99 ? 4.942 5.242 6.204 1.00 86.31 99 PHE A CA 1
ATOM 811 C C . PHE A 1 99 ? 3.748 6.021 6.784 1.00 86.31 99 PHE A C 1
ATOM 813 O O . PHE A 1 99 ? 3.126 5.574 7.751 1.00 86.31 99 PHE A O 1
ATOM 820 N N . ASN A 1 100 ? 3.379 7.148 6.169 1.00 84.38 100 ASN A N 1
ATOM 821 C CA . ASN A 1 100 ? 2.208 7.923 6.583 1.00 84.38 100 ASN A CA 1
ATOM 822 C C . ASN A 1 100 ? 0.898 7.171 6.307 1.00 84.38 100 ASN A C 1
ATOM 824 O O . ASN A 1 100 ? 0.024 7.143 7.172 1.00 84.38 100 ASN A O 1
ATOM 828 N N . ILE A 1 101 ? 0.776 6.502 5.157 1.00 88.38 101 ILE A N 1
ATOM 829 C CA . ILE A 1 101 ? -0.389 5.670 4.815 1.00 88.38 101 ILE A CA 1
ATOM 830 C C . ILE A 1 101 ? -0.601 4.580 5.869 1.00 88.38 101 ILE A C 1
ATOM 832 O O . ILE A 1 101 ? -1.723 4.394 6.331 1.00 88.38 101 ILE A O 1
ATOM 836 N N . ARG A 1 102 ? 0.464 3.911 6.330 1.00 90.56 102 ARG A N 1
ATOM 837 C CA . ARG A 1 102 ? 0.361 2.892 7.390 1.00 90.56 102 ARG A CA 1
ATOM 838 C C . ARG A 1 102 ? -0.256 3.441 8.672 1.00 90.56 102 ARG A C 1
ATOM 840 O O . ARG A 1 102 ? -1.057 2.762 9.308 1.00 90.56 102 ARG A O 1
ATOM 847 N N . ILE A 1 103 ? 0.114 4.660 9.058 1.00 86.50 103 ILE A N 1
ATOM 848 C CA . ILE A 1 103 ? -0.445 5.326 10.240 1.00 86.50 103 ILE A CA 1
ATOM 849 C C . ILE A 1 103 ? -1.938 5.595 10.034 1.00 86.50 103 ILE A C 1
ATOM 851 O O . ILE A 1 103 ? -2.734 5.284 10.918 1.00 86.50 103 ILE A O 1
ATOM 855 N N . LEU A 1 104 ? -2.325 6.120 8.867 1.00 86.38 104 LEU A N 1
ATOM 856 C CA . LEU A 1 104 ? -3.730 6.378 8.544 1.00 86.38 104 LEU A CA 1
ATOM 857 C C . LEU A 1 104 ? -4.571 5.108 8.589 1.00 86.38 104 LEU A C 1
ATOM 859 O O . LEU A 1 104 ? -5.629 5.104 9.210 1.00 86.38 104 LEU A O 1
AT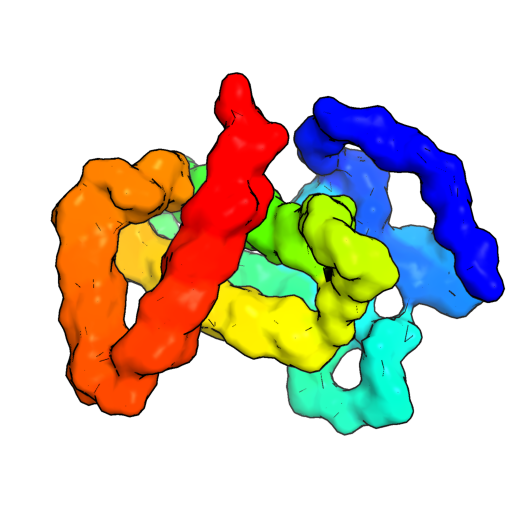OM 863 N N . VAL A 1 105 ? -4.077 4.031 7.981 1.00 90.69 105 VAL A N 1
ATOM 864 C CA . VAL A 1 105 ? -4.742 2.726 7.974 1.00 90.69 105 VAL A CA 1
ATOM 865 C C . VAL A 1 105 ? -4.949 2.208 9.398 1.00 90.69 105 VAL A C 1
ATOM 867 O O . VAL A 1 105 ? -6.040 1.754 9.726 1.00 90.69 105 VAL A O 1
ATOM 870 N N . ARG A 1 106 ? -3.938 2.312 10.269 1.00 89.56 106 ARG A N 1
ATOM 871 C CA . ARG A 1 106 ? -4.057 1.887 11.675 1.00 89.56 106 ARG A CA 1
ATOM 872 C C . ARG A 1 106 ? -5.102 2.697 12.434 1.00 89.56 106 ARG A C 1
ATOM 874 O O . ARG A 1 106 ? -5.921 2.116 13.139 1.00 89.56 106 ARG A O 1
ATOM 881 N N . ILE A 1 107 ? -5.110 4.019 12.258 1.00 85.75 107 ILE A N 1
ATOM 882 C CA . ILE A 1 107 ? -6.115 4.898 12.872 1.00 85.75 107 ILE A CA 1
ATOM 883 C C . ILE A 1 107 ? -7.516 4.549 12.354 1.00 85.75 107 ILE A C 1
ATOM 885 O O . ILE A 1 107 ? -8.450 4.448 13.150 1.00 85.75 107 ILE 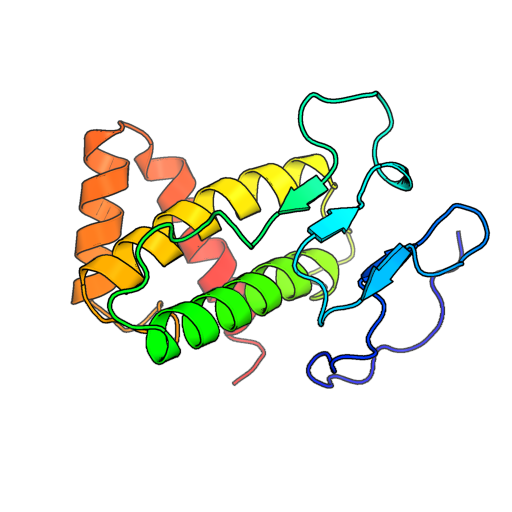A O 1
ATOM 889 N N . ALA A 1 108 ? -7.664 4.331 11.046 1.00 87.50 108 ALA A N 1
ATOM 890 C CA . ALA A 1 108 ? -8.929 3.942 10.431 1.00 87.50 108 ALA A CA 1
ATOM 891 C C . ALA A 1 108 ? -9.436 2.610 11.002 1.00 87.50 108 ALA A C 1
ATOM 893 O O . ALA A 1 108 ? -10.578 2.531 11.446 1.00 87.50 108 ALA A O 1
ATOM 894 N N . TYR A 1 109 ? -8.562 1.602 11.089 1.00 89.50 109 TYR A N 1
ATOM 895 C CA . TYR A 1 109 ? -8.896 0.288 11.631 1.00 89.50 109 TYR A CA 1
ATOM 896 C C . TYR A 1 109 ? -9.351 0.361 13.094 1.00 89.50 109 TYR A C 1
ATOM 898 O O . TYR A 1 109 ? -10.427 -0.132 13.431 1.00 89.50 109 TYR A O 1
ATOM 906 N N . GLN A 1 110 ? -8.581 1.040 13.952 1.00 88.31 110 GLN A N 1
ATOM 907 C CA . GLN A 1 110 ? -8.897 1.201 15.378 1.00 88.31 110 GLN A CA 1
ATOM 908 C C . GLN A 1 110 ? -10.246 1.889 15.613 1.00 88.31 110 GLN A C 1
ATOM 910 O O . GLN A 1 110 ? -10.950 1.565 16.566 1.00 88.31 110 GLN A O 1
ATOM 915 N N . ASN A 1 111 ? -10.622 2.818 14.731 1.00 84.00 111 ASN A N 1
ATOM 916 C CA . ASN A 1 111 ? -11.861 3.586 14.843 1.00 84.00 111 ASN A CA 1
ATOM 917 C C . ASN A 1 111 ? -12.983 3.074 13.924 1.00 84.00 111 ASN A C 1
ATOM 919 O O . ASN A 1 111 ? -14.025 3.717 13.826 1.00 84.00 111 ASN A O 1
ATOM 923 N N . LYS A 1 112 ? -12.796 1.918 13.272 1.00 87.56 112 LYS A N 1
ATOM 924 C CA . LYS A 1 112 ? -13.775 1.288 12.369 1.00 87.56 112 LYS A CA 1
ATOM 925 C C . LYS A 1 112 ? -14.229 2.192 11.208 1.00 87.56 112 LYS A C 1
ATOM 927 O O . LYS A 1 112 ? -15.391 2.157 10.811 1.00 87.56 112 LYS A O 1
ATOM 932 N N . PHE A 1 113 ? -13.317 2.993 10.657 1.00 82.44 113 PHE A N 1
ATOM 933 C CA . PHE A 1 113 ? -13.555 3.837 9.481 1.00 82.44 113 PHE A CA 1
ATOM 934 C C . PHE A 1 113 ? -12.942 3.224 8.217 1.00 82.44 113 PHE A C 1
ATOM 936 O O . PHE A 1 113 ? -11.923 2.539 8.302 1.00 82.44 113 PHE A O 1
ATOM 943 N N . SER A 1 114 ? -13.518 3.511 7.045 1.00 80.88 114 SER A N 1
ATOM 944 C CA . SER A 1 114 ? -12.818 3.338 5.765 1.00 80.88 114 SER A CA 1
ATOM 945 C C . SER A 1 114 ? -11.976 4.580 5.440 1.00 80.88 114 SER A C 1
ATOM 947 O O . SER A 1 114 ? -12.144 5.638 6.054 1.00 80.88 114 SER A O 1
ATOM 949 N N . LEU A 1 115 ? -11.050 4.456 4.484 1.00 76.94 115 LEU A N 1
ATOM 950 C CA . LEU A 1 115 ? -10.292 5.589 3.934 1.00 76.94 115 LEU A CA 1
ATOM 951 C C . LEU A 1 115 ? -11.019 6.267 2.761 1.00 76.94 115 LEU A C 1
ATOM 953 O O . LEU A 1 115 ? -10.430 7.102 2.072 1.00 76.94 115 LEU A O 1
ATOM 957 N N . ASP A 1 116 ? -12.283 5.931 2.511 1.00 70.31 116 ASP A N 1
ATOM 958 C CA . ASP A 1 116 ? -13.078 6.646 1.517 1.00 70.31 116 ASP A CA 1
ATOM 959 C C . ASP A 1 116 ? -13.425 8.029 2.066 1.00 70.31 116 ASP A C 1
ATOM 961 O O . ASP A 1 116 ? -13.686 8.190 3.260 1.00 70.31 116 ASP A O 1
ATOM 965 N N . ASN A 1 117 ? -13.433 9.046 1.201 1.00 62.66 117 ASN A N 1
ATOM 966 C CA . ASN A 1 117 ? -13.849 10.396 1.588 1.00 62.66 117 ASN A CA 1
ATOM 967 C C . ASN A 1 117 ? -13.064 10.971 2.791 1.00 62.66 117 ASN A C 1
ATOM 969 O O . ASN A 1 117 ? -13.592 11.720 3.615 1.00 62.66 117 ASN A O 1
ATOM 973 N N . LEU A 1 118 ? -11.759 10.669 2.862 1.00 63.28 118 LEU A N 1
ATOM 974 C CA . LEU A 1 118 ? -10.818 11.210 3.857 1.00 63.28 118 LEU A CA 1
ATOM 975 C C . LEU A 1 118 ? -10.921 12.730 4.029 1.00 63.28 118 LEU A C 1
ATOM 977 O O . LEU A 1 118 ? -10.724 13.254 5.123 1.00 63.28 118 LEU A O 1
ATOM 981 N N . SER A 1 119 ? -11.211 13.438 2.938 1.00 58.22 119 SER A N 1
ATOM 982 C CA . SER A 1 119 ? -11.315 14.891 2.890 1.00 58.22 119 SER A CA 1
ATOM 983 C C . SER A 1 119 ? -12.537 15.458 3.614 1.00 58.22 119 SER A C 1
ATOM 985 O O . SER A 1 119 ? -12.455 16.607 4.056 1.00 58.22 119 SER A O 1
ATOM 987 N N . SER A 1 120 ? -13.623 14.684 3.730 1.00 58.97 120 SER A N 1
ATOM 988 C CA . SER A 1 120 ? -14.910 15.098 4.306 1.00 58.97 120 SER A CA 1
ATOM 989 C C . SER A 1 120 ? -15.242 14.406 5.633 1.00 58.97 120 SER A C 1
ATOM 991 O O . SER A 1 120 ? -16.155 14.834 6.341 1.00 58.97 120 SER A O 1
ATOM 993 N N . ASN A 1 121 ? -14.480 13.385 6.042 1.00 66.94 121 ASN A N 1
ATOM 994 C CA . ASN A 1 121 ? -14.634 12.765 7.356 1.00 66.94 121 ASN A CA 1
ATOM 995 C C . ASN A 1 121 ? -13.942 13.598 8.457 1.00 66.94 121 ASN A C 1
ATOM 997 O O . ASN A 1 121 ? -12.767 13.402 8.791 1.00 66.94 121 ASN A O 1
ATOM 1001 N N . ASN A 1 122 ? -14.698 14.530 9.049 1.00 68.38 122 ASN A N 1
ATOM 1002 C CA . ASN A 1 122 ? -14.224 15.440 10.101 1.00 68.38 122 ASN A CA 1
ATOM 1003 C C . ASN A 1 122 ? -13.723 14.708 11.360 1.00 68.38 122 ASN A C 1
ATOM 1005 O O . ASN A 1 122 ? -12.743 15.139 11.972 1.00 68.38 122 ASN A O 1
ATOM 1009 N N . LYS A 1 123 ? -14.354 13.582 11.732 1.00 70.00 123 LYS A N 1
ATOM 1010 C CA . LYS A 1 123 ? -13.926 12.763 12.879 1.00 70.00 123 LYS A CA 1
ATOM 1011 C C . LYS A 1 123 ? -12.589 12.088 12.5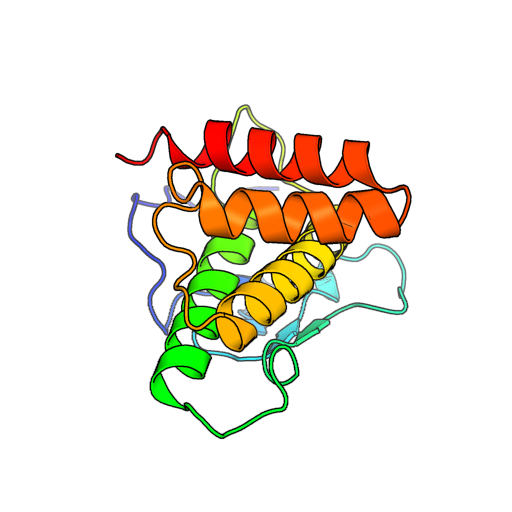96 1.00 70.00 123 LYS A C 1
ATOM 1013 O O . LYS A 1 123 ? -11.676 12.188 13.404 1.00 70.00 123 LYS A O 1
ATOM 1018 N N . PHE A 1 124 ? -12.437 11.449 11.438 1.00 67.44 124 PHE A N 1
ATOM 1019 C CA . PHE A 1 124 ? -11.163 10.845 11.048 1.00 67.44 124 PHE A CA 1
ATOM 1020 C C . PHE A 1 124 ? -10.043 11.892 11.008 1.00 67.44 124 PHE A C 1
ATOM 1022 O O . PHE A 1 124 ? -8.986 11.714 11.613 1.00 67.44 124 PHE A O 1
ATOM 1029 N N . THR A 1 125 ? -10.309 13.025 10.359 1.00 67.06 125 THR A N 1
ATOM 1030 C CA . THR A 1 125 ? -9.361 14.132 10.228 1.00 67.06 125 THR A CA 1
ATOM 1031 C C . THR A 1 125 ? -8.868 14.612 11.598 1.00 67.06 125 THR A C 1
ATOM 1033 O O . THR A 1 125 ? -7.661 14.779 11.785 1.00 67.06 125 THR A O 1
ATOM 1036 N N . SER A 1 126 ? -9.756 14.748 12.591 1.00 69.12 126 SER A N 1
ATOM 1037 C CA . SER A 1 126 ? -9.373 15.172 13.944 1.00 69.12 126 SER A CA 1
ATOM 1038 C C . SER A 1 126 ? -8.480 14.155 14.671 1.00 69.12 126 SER A C 1
ATOM 1040 O O . SER A 1 126 ? -7.487 14.559 15.284 1.00 69.12 126 SER A O 1
ATOM 1042 N N . TYR A 1 127 ? -8.751 12.848 14.555 1.00 70.81 127 TYR A N 1
ATOM 1043 C CA . TYR A 1 127 ? -7.892 11.800 15.128 1.00 70.81 127 TYR A CA 1
ATOM 1044 C C . TYR A 1 127 ? -6.487 11.829 14.542 1.00 70.81 127 TYR A C 1
ATOM 1046 O O . TYR A 1 127 ? -5.496 11.725 15.272 1.00 70.81 127 TYR A O 1
ATOM 1054 N N . VAL A 1 128 ? -6.387 12.014 13.230 1.00 67.88 128 VAL A N 1
ATOM 1055 C CA . VAL A 1 128 ? -5.085 12.059 12.584 1.00 67.88 128 VAL A CA 1
ATOM 1056 C C . VAL A 1 128 ? -4.331 13.345 12.934 1.00 67.88 128 VAL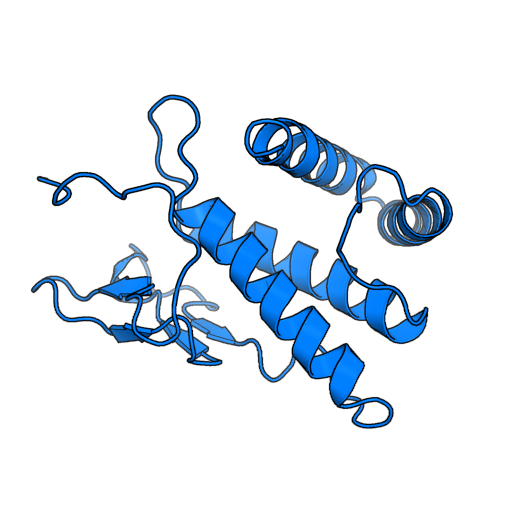 A C 1
ATOM 1058 O O . VAL A 1 128 ? -3.155 13.275 13.301 1.00 67.88 128 VAL A O 1
ATOM 1061 N N . PHE A 1 129 ? -4.997 14.505 12.942 1.00 68.81 129 PHE A N 1
ATOM 1062 C CA . PHE A 1 129 ? -4.395 15.751 13.432 1.00 68.81 129 PHE A CA 1
ATOM 1063 C C . PHE A 1 129 ? -3.875 15.605 14.862 1.00 68.81 129 PHE A C 1
ATOM 1065 O O . PHE A 1 129 ? -2.752 16.023 15.145 1.00 68.81 129 PHE A O 1
ATOM 1072 N N . LYS A 1 130 ? -4.647 14.968 15.751 1.00 73.00 130 LYS A N 1
ATOM 1073 C CA . LYS A 1 130 ? -4.232 14.692 17.132 1.00 73.00 130 LYS A CA 1
ATOM 1074 C C . LYS A 1 130 ? -2.959 13.843 17.173 1.00 73.00 130 LYS A C 1
ATOM 1076 O O . LYS A 1 130 ? -2.023 14.196 17.889 1.00 73.00 130 LYS A O 1
ATOM 1081 N N . TYR A 1 131 ? -2.879 12.780 16.371 1.00 70.56 131 TYR A N 1
ATOM 1082 C CA . TYR A 1 131 ? -1.688 11.928 16.298 1.00 70.56 131 TYR A CA 1
ATOM 1083 C C . TYR A 1 131 ? -0.436 12.710 15.860 1.00 70.56 131 TYR A C 1
ATOM 1085 O O . TYR A 1 131 ? 0.592 12.678 16.542 1.00 70.56 131 TYR A O 1
ATOM 1093 N N . PHE A 1 132 ? -0.512 13.458 14.755 1.00 66.94 132 PHE A N 1
ATOM 1094 C CA . PHE A 1 132 ? 0.647 14.199 14.240 1.00 66.94 132 PHE A CA 1
ATOM 1095 C C . PHE A 1 132 ? 1.009 15.427 15.084 1.00 66.94 132 PHE A C 1
ATOM 1097 O O . PHE A 1 132 ? 2.193 15.760 15.182 1.00 66.94 132 PHE A O 1
ATOM 1104 N N . ARG A 1 133 ? 0.030 16.060 15.746 1.00 61.69 133 ARG A N 1
ATOM 1105 C CA . ARG A 1 133 ? 0.261 17.117 16.744 1.00 61.69 133 ARG A CA 1
ATOM 1106 C C . ARG A 1 133 ? 1.050 16.590 17.932 1.00 61.69 133 ARG A C 1
ATOM 1108 O O . ARG A 1 133 ? 2.081 17.165 18.269 1.00 61.69 133 ARG A O 1
ATOM 1115 N N . ASN A 1 134 ? 0.639 15.453 18.487 1.00 66.81 134 ASN A N 1
ATOM 1116 C CA . ASN A 1 134 ? 1.334 14.822 19.610 1.00 66.81 134 ASN A CA 1
ATOM 1117 C C . ASN A 1 134 ? 2.766 14.393 19.249 1.00 66.81 134 ASN A C 1
ATOM 1119 O O . ASN A 1 134 ? 3.640 14.360 20.108 1.00 66.81 134 ASN A O 1
ATOM 1123 N N . LYS A 1 135 ? 3.034 14.108 17.969 1.00 62.47 135 LYS A N 1
ATOM 1124 C CA . LYS A 1 135 ? 4.370 13.767 17.456 1.00 62.47 135 LYS A CA 1
ATOM 1125 C C . LYS A 1 135 ? 5.200 14.978 16.994 1.00 62.47 135 LYS A C 1
ATOM 1127 O O . LYS A 1 135 ? 6.280 14.761 16.454 1.00 62.47 135 LYS A O 1
ATOM 1132 N N . LYS A 1 136 ? 4.722 16.223 17.164 1.00 64.69 136 LYS A N 1
ATOM 1133 C CA . LYS A 1 136 ? 5.348 17.461 16.639 1.00 64.69 136 LYS A CA 1
ATOM 1134 C C . LYS A 1 136 ? 5.634 17.420 15.119 1.00 64.69 136 LYS A C 1
ATOM 1136 O O . LYS A 1 136 ? 6.571 18.048 14.641 1.00 64.69 136 LYS A O 1
ATOM 1141 N N . LYS A 1 137 ? 4.832 16.680 14.341 1.00 57.38 137 LYS A N 1
ATOM 1142 C CA . LYS A 1 137 ? 4.985 16.483 12.879 1.00 57.38 137 LYS A CA 1
ATOM 1143 C C . LYS A 1 137 ? 3.791 17.029 12.080 1.00 57.38 137 LYS A C 1
ATOM 1145 O O . LYS A 1 137 ? 3.421 16.480 11.044 1.00 57.38 137 LYS A O 1
ATOM 1150 N N . THR A 1 138 ? 3.167 18.102 12.558 1.00 55.25 138 THR A N 1
ATOM 1151 C CA . THR A 1 138 ? 1.944 18.685 11.971 1.00 55.25 138 THR A CA 1
ATOM 1152 C C . THR A 1 138 ? 2.116 19.137 10.518 1.00 55.25 138 THR A C 1
ATOM 1154 O O . THR A 1 138 ? 1.217 18.909 9.713 1.00 55.25 138 THR A O 1
ATOM 1157 N N . GLY A 1 139 ? 3.275 19.699 10.153 1.00 53.66 139 GLY A N 1
ATOM 1158 C CA . GLY A 1 139 ? 3.546 20.174 8.787 1.00 53.66 139 GLY A CA 1
ATOM 1159 C C . GLY A 1 139 ? 3.559 19.064 7.728 1.00 53.66 139 GLY A C 1
ATOM 1160 O O . GLY A 1 139 ? 2.974 19.220 6.660 1.00 53.66 139 GLY A O 1
ATOM 1161 N N . LEU A 1 140 ? 4.144 17.904 8.050 1.00 55.78 140 LEU A N 1
ATOM 1162 C CA . LEU A 1 140 ? 4.192 16.728 7.166 1.00 55.78 140 LEU A CA 1
ATOM 1163 C C . LEU A 1 140 ? 2.797 16.156 6.886 1.00 55.78 140 LEU A C 1
ATOM 1165 O O . LEU A 1 140 ? 2.509 15.718 5.774 1.00 55.78 140 LEU A O 1
ATOM 1169 N N . PHE A 1 141 ? 1.920 16.191 7.888 1.00 57.69 141 PHE A N 1
ATOM 1170 C CA . PHE A 1 141 ? 0.551 15.712 7.764 1.00 57.69 141 PHE A CA 1
ATOM 1171 C C . PHE A 1 141 ? -0.343 16.654 6.952 1.00 57.69 141 PHE A C 1
ATOM 1173 O O . PHE A 1 141 ? -1.062 16.196 6.066 1.00 57.69 141 PHE A O 1
ATOM 1180 N N . LEU A 1 142 ? -0.256 17.966 7.201 1.00 57.81 142 LEU A N 1
ATOM 1181 C CA . LEU A 1 142 ? -0.953 18.983 6.405 1.00 57.81 142 LEU A CA 1
ATOM 1182 C C . LEU A 1 142 ? -0.536 18.920 4.935 1.00 57.81 142 LEU A C 1
ATOM 1184 O O . LEU A 1 142 ? -1.392 18.956 4.054 1.00 57.81 142 LEU A O 1
ATOM 1188 N N . PHE A 1 143 ? 0.761 18.747 4.669 1.00 58.12 143 PHE A N 1
ATOM 1189 C CA . PHE A 1 143 ? 1.267 18.563 3.313 1.00 58.12 143 PHE A CA 1
ATOM 1190 C C . PHE A 1 143 ? 0.703 17.294 2.664 1.00 58.12 143 PHE A C 1
ATOM 1192 O O . PHE A 1 143 ? 0.248 17.343 1.526 1.00 58.12 143 PHE A O 1
ATOM 1199 N N . PHE A 1 144 ? 0.663 16.175 3.394 1.00 60.97 144 PHE A N 1
ATOM 1200 C CA . PHE A 1 144 ? 0.133 14.912 2.884 1.00 60.97 144 PHE A CA 1
ATOM 1201 C C . PHE A 1 144 ? -1.375 14.958 2.598 1.00 60.97 144 PHE A C 1
ATOM 1203 O O . PHE A 1 144 ? -1.807 14.504 1.541 1.00 60.97 144 PHE A O 1
ATOM 1210 N N . ILE A 1 145 ? -2.180 15.545 3.490 1.00 61.53 145 ILE A N 1
ATOM 1211 C CA . ILE A 1 145 ? -3.618 15.720 3.247 1.00 61.53 145 ILE A CA 1
ATOM 1212 C C . ILE A 1 145 ? -3.870 16.679 2.093 1.00 61.53 145 ILE A C 1
ATOM 1214 O O . ILE A 1 145 ? -4.701 16.374 1.243 1.00 61.53 145 ILE A O 1
ATOM 1218 N N . ASN A 1 146 ? -3.160 17.806 2.026 1.00 59.62 146 ASN A N 1
ATOM 1219 C CA . ASN A 1 146 ? -3.304 18.735 0.906 1.00 59.62 146 ASN A CA 1
ATOM 1220 C C . ASN A 1 146 ? -2.874 18.084 -0.412 1.00 59.62 146 ASN A C 1
ATOM 1222 O O . ASN A 1 146 ? -3.522 18.297 -1.433 1.00 59.62 146 ASN A O 1
ATOM 1226 N N . TYR A 1 147 ? -1.839 17.242 -0.382 1.00 60.97 147 TYR A N 1
ATOM 1227 C CA . TYR A 1 147 ? -1.407 16.454 -1.528 1.00 60.97 147 TYR A CA 1
ATOM 1228 C C . TYR A 1 147 ? -2.494 15.471 -1.974 1.00 60.97 147 TYR A C 1
ATOM 1230 O O . TYR A 1 147 ? -2.866 15.490 -3.141 1.00 60.97 147 TYR A O 1
ATOM 1238 N N . ILE A 1 148 ? -3.061 14.671 -1.060 1.00 57.56 148 ILE A N 1
ATOM 1239 C CA . ILE A 1 148 ? -4.174 13.761 -1.375 1.00 57.56 148 ILE A CA 1
ATOM 1240 C C . ILE A 1 148 ? -5.380 14.547 -1.902 1.00 57.56 148 ILE A C 1
ATOM 1242 O O . ILE A 1 148 ? -5.902 14.211 -2.959 1.00 57.56 148 ILE A O 1
ATOM 1246 N N . LYS A 1 149 ? -5.806 15.617 -1.220 1.00 57.81 149 LYS A N 1
ATOM 1247 C CA . LYS A 1 149 ? -6.963 16.428 -1.635 1.00 57.81 149 LYS A CA 1
ATOM 1248 C C . LYS A 1 149 ? -6.786 16.982 -3.048 1.00 57.81 149 LYS A C 1
ATOM 1250 O O . LYS A 1 149 ? -7.659 16.780 -3.880 1.00 57.81 149 LYS A O 1
ATOM 1255 N N . LYS A 1 150 ? -5.634 17.593 -3.339 1.00 55.97 150 LYS A N 1
ATOM 1256 C CA . LYS A 1 150 ? -5.336 18.169 -4.658 1.00 55.97 150 LYS A CA 1
ATOM 1257 C C . LYS A 1 150 ? -5.227 17.110 -5.762 1.00 55.97 150 LYS A C 1
ATOM 1259 O O . LYS A 1 150 ? -5.494 17.411 -6.912 1.00 55.97 150 LYS A O 1
ATOM 1264 N N . LYS A 1 151 ? -4.807 15.887 -5.426 1.00 53.72 151 LYS A N 1
ATOM 1265 C CA . LYS A 1 151 ? -4.543 14.795 -6.382 1.00 53.72 151 LYS A CA 1
ATOM 1266 C C . LYS A 1 151 ? -5.748 13.921 -6.696 1.00 53.72 151 LYS A C 1
ATOM 1268 O O . LYS A 1 151 ? -5.803 13.341 -7.773 1.00 53.72 151 LYS A O 1
ATOM 1273 N N . PHE A 1 152 ? -6.662 13.783 -5.741 1.00 49.75 152 PHE A N 1
ATOM 1274 C CA . PHE A 1 152 ? -7.847 12.934 -5.863 1.00 49.75 152 PHE A CA 1
ATOM 1275 C C . PHE A 1 152 ? -9.126 13.729 -6.178 1.00 49.75 152 PHE A C 1
ATOM 1277 O O . PHE A 1 152 ? -10.144 13.110 -6.462 1.00 49.75 152 PHE A O 1
ATOM 1284 N N . GLN A 1 153 ? -9.083 15.070 -6.185 1.00 44.09 153 GLN A N 1
ATOM 1285 C CA . GLN A 1 153 ? -10.171 15.908 -6.716 1.00 44.09 153 GLN A CA 1
ATOM 1286 C C . GLN A 1 153 ? -10.342 15.786 -8.240 1.00 44.09 153 GLN A C 1
ATOM 1288 O O . GLN A 1 153 ? -11.455 15.941 -8.720 1.00 44.09 153 GLN A O 1
ATOM 1293 N N . ASP A 1 154 ? -9.296 15.417 -8.988 1.00 36.41 154 ASP A N 1
ATOM 1294 C CA . ASP A 1 154 ? -9.356 15.241 -10.454 1.00 36.41 154 ASP A CA 1
ATOM 1295 C C . ASP A 1 154 ? -9.953 13.880 -10.899 1.00 36.41 154 ASP A C 1
ATOM 1297 O O . ASP A 1 154 ? -9.850 13.495 -12.070 1.00 36.41 154 ASP A O 1
ATOM 1301 N N . TYR A 1 155 ? -10.515 13.113 -9.957 1.00 36.69 155 TYR A N 1
ATOM 1302 C CA . TYR A 1 155 ? -11.050 11.757 -10.158 1.00 36.69 155 TYR A CA 1
ATOM 1303 C C . TYR A 1 155 ? -12.524 11.585 -9.740 1.00 36.69 155 TYR A C 1
ATOM 1305 O O . TYR A 1 155 ? -13.025 10.460 -9.793 1.00 36.69 155 TYR A O 1
ATOM 1313 N N . GLN A 1 156 ? -13.206 12.664 -9.342 1.00 31.67 156 GLN A N 1
ATOM 1314 C CA . GLN A 1 156 ? -14.674 12.723 -9.260 1.00 31.67 156 GLN A CA 1
ATOM 1315 C C . GLN A 1 156 ? -15.229 13.361 -10.531 1.00 31.67 156 GLN A C 1
ATOM 1317 O O . GLN A 1 156 ? -16.294 12.892 -10.981 1.00 31.67 156 GLN A O 1
#